Protein AF-A0A496XDC6-F1 (afdb_monomer)

Struct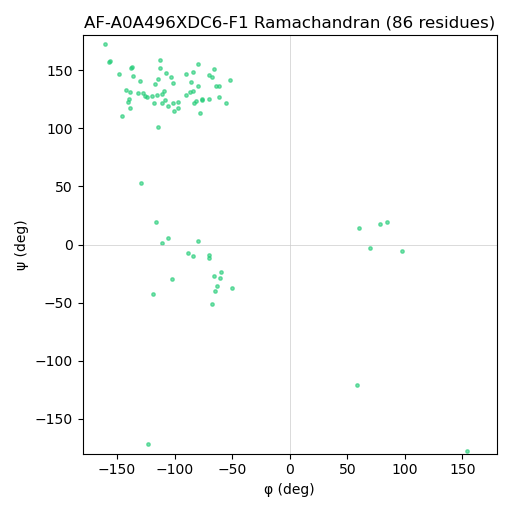ure (mmCIF, N/CA/C/O backbone):
data_AF-A0A496XDC6-F1
#
_entry.id   AF-A0A496XDC6-F1
#
loop_
_atom_site.group_PDB
_atom_site.id
_atom_site.type_symbol
_atom_site.label_atom_id
_atom_site.label_alt_id
_atom_site.label_comp_id
_atom_site.label_asym_id
_atom_site.label_entity_id
_atom_site.label_seq_id
_atom_site.pdbx_PDB_ins_code
_atom_site.Cartn_x
_atom_site.Cartn_y
_atom_site.Cartn_z
_atom_site.occupancy
_atom_site.B_iso_or_equiv
_atom_site.auth_seq_id
_atom_site.auth_comp_id
_atom_site.auth_asym_id
_atom_site.auth_atom_id
_atom_site.pdbx_PDB_model_num
ATOM 1 N N . MET A 1 1 ? 8.288 -4.892 4.532 1.00 60.88 1 MET A N 1
ATOM 2 C CA . MET A 1 1 ? 6.835 -4.769 4.716 1.00 60.88 1 MET A CA 1
ATOM 3 C C . MET A 1 1 ? 6.536 -3.880 5.899 1.00 60.88 1 MET A C 1
ATOM 5 O O . MET A 1 1 ? 6.700 -4.316 7.034 1.00 60.88 1 MET A O 1
ATOM 9 N N . THR A 1 2 ? 6.180 -2.633 5.622 1.00 75.62 2 THR A N 1
ATOM 10 C CA . THR A 1 2 ? 6.083 -1.527 6.585 1.00 75.62 2 THR A CA 1
ATOM 11 C C . THR A 1 2 ? 4.648 -1.062 6.834 1.00 75.62 2 THR A C 1
ATOM 13 O O . THR A 1 2 ? 4.450 -0.178 7.664 1.00 75.62 2 THR A O 1
ATOM 16 N N . LEU A 1 3 ? 3.639 -1.684 6.199 1.00 78.06 3 LEU A N 1
ATOM 17 C CA . LEU A 1 3 ? 2.228 -1.375 6.459 1.00 78.06 3 LEU A CA 1
ATOM 18 C C . LEU A 1 3 ? 1.905 -1.531 7.963 1.00 78.06 3 LEU A C 1
ATOM 20 O O . LEU A 1 3 ? 2.064 -2.632 8.506 1.00 78.06 3 LEU A O 1
ATOM 24 N N . PRO A 1 4 ? 1.414 -0.476 8.641 1.00 81.62 4 PRO A N 1
ATOM 25 C CA . PRO A 1 4 ? 1.031 -0.557 10.045 1.00 81.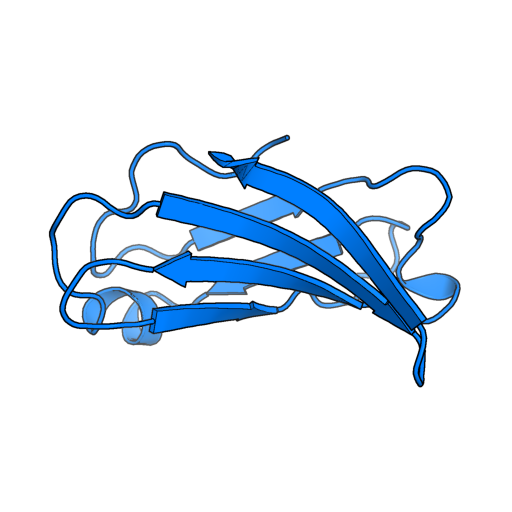62 4 PRO A CA 1
ATOM 26 C C . PRO A 1 4 ? -0.100 -1.566 10.268 1.00 81.62 4 PRO A C 1
ATOM 28 O O . PRO A 1 4 ? -1.102 -1.569 9.555 1.00 81.62 4 PRO A O 1
ATOM 31 N N . SER A 1 5 ? 0.009 -2.389 11.314 1.00 84.94 5 SER A N 1
ATOM 32 C CA . SER A 1 5 ? -1.036 -3.356 11.692 1.00 84.94 5 SER A CA 1
ATOM 33 C C . SER A 1 5 ? -2.299 -2.706 12.267 1.00 84.94 5 SER A C 1
ATOM 35 O O . SER A 1 5 ? -3.321 -3.371 12.440 1.00 84.94 5 SER A O 1
ATOM 37 N N . LYS A 1 6 ? -2.237 -1.407 12.575 1.00 87.56 6 LYS A N 1
ATOM 38 C CA . LYS A 1 6 ? -3.351 -0.608 13.071 1.00 87.56 6 LYS A CA 1
ATOM 39 C C . LYS A 1 6 ? -3.278 0.787 12.468 1.00 87.56 6 LYS A C 1
ATOM 41 O O . LYS A 1 6 ? -2.227 1.418 12.503 1.00 87.56 6 LYS A O 1
ATOM 46 N N . ILE A 1 7 ? -4.414 1.257 11.967 1.00 89.94 7 ILE A N 1
ATOM 47 C CA . ILE A 1 7 ? -4.585 2.602 11.425 1.00 89.94 7 ILE A CA 1
ATOM 48 C C . ILE A 1 7 ? -5.760 3.228 12.170 1.00 89.94 7 ILE A C 1
ATOM 50 O O . ILE A 1 7 ? -6.820 2.609 12.292 1.00 89.94 7 ILE A O 1
ATOM 54 N N . THR A 1 8 ? -5.556 4.41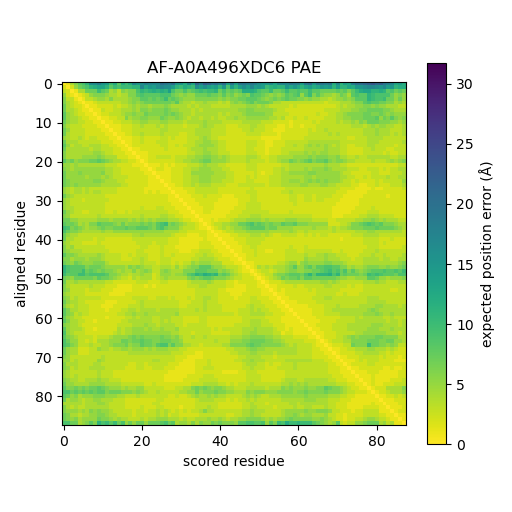9 12.722 1.00 91.94 8 THR A N 1
ATOM 55 C CA . THR A 1 8 ? -6.617 5.174 13.392 1.00 91.94 8 THR A CA 1
ATOM 56 C C . THR A 1 8 ? -7.297 6.064 12.361 1.00 91.94 8 THR A C 1
ATOM 58 O O . THR A 1 8 ? -6.630 6.800 11.635 1.00 91.94 8 THR A O 1
ATOM 61 N N . ALA A 1 9 ? -8.625 6.003 12.285 1.00 89.94 9 ALA A N 1
ATOM 62 C CA . ALA A 1 9 ? -9.378 6.902 11.421 1.00 89.94 9 ALA A CA 1
ATOM 63 C C . ALA A 1 9 ? -9.146 8.358 11.854 1.00 89.94 9 ALA A C 1
ATOM 65 O O . ALA A 1 9 ? -9.337 8.688 13.026 1.00 89.94 9 ALA A O 1
ATOM 66 N N . GLY A 1 10 ? -8.744 9.212 10.912 1.00 90.75 10 GLY A N 1
ATOM 67 C CA . GLY A 1 10 ? -8.422 10.616 11.167 1.00 90.75 10 GLY A CA 1
ATOM 68 C C . GLY A 1 10 ? -6.933 10.905 11.357 1.00 90.75 10 GLY A C 1
ATOM 69 O O . GLY A 1 10 ? -6.571 12.076 11.413 1.00 90.75 10 GLY A O 1
ATOM 70 N N . ASP A 1 11 ? -6.072 9.884 11.397 1.00 92.56 11 ASP A N 1
ATOM 71 C CA . ASP A 1 11 ? -4.618 10.073 11.397 1.00 92.56 11 ASP A CA 1
ATOM 72 C C . ASP A 1 11 ? -4.070 10.084 9.966 1.00 92.56 11 ASP A C 1
ATOM 74 O O . ASP A 1 11 ? -4.559 9.370 9.087 1.00 92.56 11 ASP A O 1
ATOM 78 N N . THR A 1 12 ? -3.016 10.863 9.729 1.00 93.19 12 THR A N 1
ATOM 79 C CA . THR A 1 12 ? -2.247 10.770 8.483 1.00 93.19 12 THR A CA 1
ATOM 80 C C . THR A 1 12 ? -1.477 9.452 8.466 1.00 93.19 12 THR A C 1
ATOM 82 O O . THR A 1 12 ? -0.702 9.165 9.381 1.00 93.19 12 THR A O 1
ATOM 85 N N . LEU A 1 13 ? -1.661 8.661 7.412 1.00 93.00 13 LEU A N 1
ATOM 86 C CA . LEU A 1 13 ? -0.883 7.451 7.167 1.00 93.00 13 LEU A CA 1
ATOM 87 C C . LEU A 1 13 ? 0.238 7.805 6.196 1.00 93.00 13 LEU A C 1
ATOM 89 O O . LEU A 1 13 ? -0.044 8.181 5.066 1.00 93.00 13 LEU A O 1
ATOM 93 N N . SER A 1 14 ? 1.492 7.674 6.622 1.00 92.88 14 SER A N 1
ATOM 94 C CA . SER A 1 14 ? 2.650 7.915 5.761 1.00 92.88 14 SER A CA 1
ATOM 95 C C . SER A 1 14 ? 3.736 6.886 6.047 1.00 92.88 14 SER A C 1
ATOM 97 O O . SER A 1 14 ? 4.151 6.721 7.197 1.00 92.88 14 SER A O 1
ATOM 99 N N . PHE A 1 15 ? 4.152 6.149 5.022 1.00 92.00 15 PHE A N 1
ATOM 100 C CA . PHE A 1 15 ? 5.277 5.221 5.095 1.00 92.00 15 PHE A CA 1
ATOM 101 C C . PHE A 1 15 ? 5.865 4.977 3.708 1.00 92.00 15 PHE A C 1
ATOM 103 O O . PHE A 1 15 ? 5.191 5.136 2.693 1.00 92.00 15 PHE A O 1
ATOM 110 N N . THR A 1 16 ? 7.120 4.546 3.672 1.00 92.50 16 THR A N 1
ATOM 111 C CA . THR A 1 16 ? 7.776 4.101 2.444 1.00 92.50 16 THR A CA 1
ATOM 112 C C . THR A 1 16 ? 7.948 2.586 2.444 1.00 92.50 16 THR A C 1
ATOM 114 O O . THR A 1 16 ? 8.123 1.950 3.492 1.00 92.50 16 THR A O 1
ATOM 117 N N . GLU A 1 17 ? 7.876 1.984 1.261 1.00 92.25 17 GLU A N 1
ATOM 118 C CA . GLU A 1 17 ? 8.131 0.562 1.048 1.00 92.25 17 GLU A CA 1
ATOM 119 C C . GLU A 1 17 ? 9.080 0.390 -0.139 1.00 92.25 17 GLU A C 1
ATOM 121 O O . GLU A 1 17 ? 8.857 0.922 -1.225 1.00 92.25 17 GLU A O 1
ATOM 126 N N . ILE A 1 18 ? 10.135 -0.394 0.063 1.00 92.25 18 ILE A N 1
ATOM 127 C CA . ILE A 1 18 ? 11.036 -0.803 -1.012 1.00 92.25 18 ILE A CA 1
ATOM 128 C C . ILE A 1 18 ? 10.597 -2.189 -1.468 1.00 92.25 18 ILE A C 1
ATOM 130 O O . ILE A 1 18 ? 10.567 -3.130 -0.671 1.00 92.25 18 ILE A O 1
ATOM 134 N N . VAL A 1 19 ? 10.284 -2.316 -2.753 1.00 91.38 19 VAL A N 1
ATOM 135 C CA . VAL A 1 19 ? 9.963 -3.594 -3.383 1.00 91.38 19 VAL A CA 1
ATOM 136 C C . VAL A 1 19 ? 11.067 -3.899 -4.398 1.00 91.38 19 VAL A C 1
ATOM 138 O O . VAL A 1 19 ? 11.059 -3.316 -5.480 1.00 91.38 19 VAL A O 1
ATOM 141 N N . PRO A 1 20 ? 12.028 -4.786 -4.065 1.00 89.94 20 PRO A N 1
ATOM 142 C CA . PRO A 1 20 ? 13.093 -5.157 -4.992 1.00 89.94 20 PRO A CA 1
ATOM 143 C C . PRO A 1 20 ? 12.528 -5.592 -6.348 1.00 89.94 20 PRO A C 1
ATOM 145 O O . PRO A 1 20 ? 11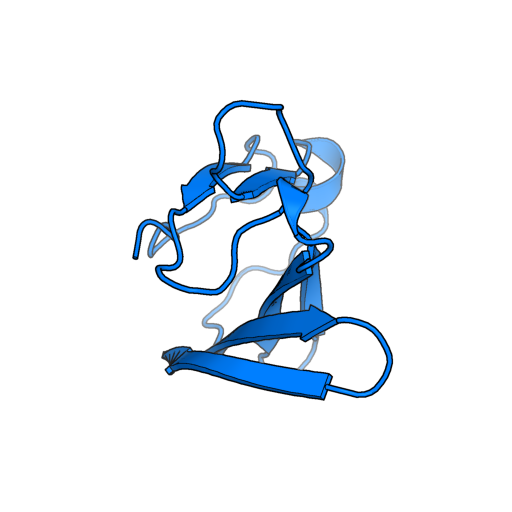.495 -6.257 -6.390 1.00 89.94 20 PRO A O 1
ATOM 148 N N . ASP A 1 21 ? 13.208 -5.210 -7.429 1.00 89.81 21 ASP A N 1
ATOM 149 C CA . ASP A 1 21 ? 12.841 -5.467 -8.834 1.00 89.81 21 ASP A CA 1
ATOM 150 C C . ASP A 1 21 ? 11.605 -4.711 -9.365 1.00 89.81 21 ASP A C 1
ATOM 152 O O . ASP A 1 21 ? 11.292 -4.799 -10.556 1.00 89.81 21 ASP A O 1
ATOM 156 N N . TYR A 1 22 ? 10.919 -3.933 -8.523 1.00 92.81 22 TYR A N 1
ATOM 157 C CA . TYR A 1 22 ? 9.696 -3.215 -8.885 1.00 92.81 22 TYR A CA 1
ATOM 158 C C . TYR A 1 22 ? 9.768 -1.737 -8.500 1.00 92.81 22 TYR A C 1
ATOM 160 O O . TYR A 1 22 ? 8.882 -1.231 -7.825 1.00 92.81 22 TYR A O 1
ATOM 168 N N . ASN A 1 23 ? 10.815 -1.035 -8.932 1.00 92.62 23 ASN A N 1
ATOM 169 C CA . ASN A 1 23 ? 11.029 0.356 -8.537 1.00 92.62 23 ASN A CA 1
ATOM 170 C C . ASN A 1 23 ? 10.005 1.317 -9.175 1.00 92.62 23 ASN A C 1
ATOM 172 O O . ASN A 1 23 ? 9.626 1.138 -10.340 1.00 92.62 23 ASN A O 1
ATOM 176 N N . PRO A 1 24 ? 9.606 2.388 -8.466 1.00 93.31 24 PRO A N 1
ATOM 177 C CA . PRO A 1 24 ? 8.702 3.399 -9.010 1.00 93.31 24 PRO A CA 1
ATOM 178 C C . PRO A 1 24 ? 9.288 4.147 -10.213 1.00 93.31 24 PRO A C 1
ATOM 180 O O . PRO A 1 24 ? 8.566 4.385 -11.181 1.00 93.31 24 PRO A O 1
ATOM 183 N N . GLU A 1 25 ? 10.600 4.396 -10.216 1.00 91.12 25 GLU A N 1
ATOM 184 C CA . GLU A 1 25 ? 11.331 5.020 -11.332 1.00 91.12 25 GLU A CA 1
ATOM 185 C C . GLU A 1 25 ? 11.246 4.203 -12.633 1.00 91.12 25 GLU A C 1
ATOM 187 O O . GLU A 1 25 ? 11.236 4.755 -13.734 1.00 91.12 25 GLU A O 1
ATOM 192 N N . ASP A 1 26 ? 11.105 2.878 -12.521 1.00 91.06 26 ASP A N 1
ATOM 193 C CA . ASP A 1 26 ? 10.889 1.987 -13.662 1.00 91.06 26 ASP A CA 1
ATOM 194 C C . ASP A 1 26 ? 9.422 1.991 -14.135 1.00 91.06 26 ASP A C 1
ATOM 196 O O . ASP A 1 26 ? 9.058 1.246 -15.051 1.00 91.06 26 ASP A O 1
ATOM 200 N N . GLY A 1 27 ? 8.552 2.801 -13.531 1.00 91.56 27 GLY A N 1
ATOM 201 C CA . GLY A 1 27 ? 7.127 2.907 -13.844 1.00 91.56 27 GLY A CA 1
ATOM 202 C C . GLY A 1 27 ? 6.251 1.865 -13.148 1.00 91.56 27 GLY A C 1
ATOM 203 O O . GLY A 1 27 ? 5.142 1.597 -13.619 1.00 91.56 27 GLY A O 1
ATOM 204 N N . TRP A 1 28 ? 6.733 1.244 -12.069 1.00 94.94 28 TRP A N 1
ATOM 205 C CA . TRP A 1 28 ? 5.909 0.377 -11.229 1.00 94.94 28 TRP A CA 1
ATOM 206 C C . TRP A 1 28 ? 5.127 1.197 -10.203 1.00 94.94 28 TRP A C 1
ATOM 208 O O . TRP A 1 28 ? 5.677 2.031 -9.498 1.00 94.94 28 TRP A O 1
ATOM 218 N N . ALA A 1 29 ? 3.832 0.933 -10.077 1.00 93.81 29 ALA A N 1
ATOM 219 C CA . ALA A 1 29 ? 3.003 1.501 -9.019 1.00 93.81 29 ALA A CA 1
ATOM 220 C C . ALA A 1 29 ? 2.642 0.407 -8.016 1.00 93.81 29 ALA A C 1
ATOM 222 O O . ALA A 1 29 ? 2.080 -0.615 -8.412 1.00 93.81 29 ALA A O 1
ATOM 223 N N . LEU A 1 30 ? 2.946 0.613 -6.736 1.00 94.69 30 LEU A N 1
ATOM 224 C CA . LEU A 1 30 ? 2.519 -0.259 -5.648 1.00 94.69 30 LEU A CA 1
ATOM 225 C C . LEU A 1 30 ? 1.125 0.162 -5.177 1.00 94.69 30 LEU A C 1
ATOM 227 O O . LEU A 1 30 ? 0.810 1.343 -5.048 1.00 94.69 30 LEU A O 1
ATOM 231 N N . SER A 1 31 ? 0.273 -0.811 -4.889 1.00 95.31 31 SER A N 1
ATOM 232 C CA . SER A 1 31 ? -1.041 -0.573 -4.307 1.00 95.31 31 SER A CA 1
ATOM 233 C C . SER A 1 31 ? -1.325 -1.557 -3.186 1.00 95.31 31 SER A C 1
ATOM 235 O O . SER A 1 31 ? -0.965 -2.731 -3.276 1.00 95.31 31 SER A O 1
ATOM 237 N N . TYR A 1 32 ? -2.036 -1.096 -2.162 1.00 94.50 32 TYR A N 1
ATOM 238 C CA . TYR A 1 32 ? -2.581 -1.917 -1.087 1.00 94.50 32 TYR A CA 1
ATOM 239 C C . TYR A 1 32 ? -4.100 -1.942 -1.207 1.00 94.50 32 TYR A C 1
ATOM 241 O O . TYR A 1 32 ? -4.751 -0.904 -1.171 1.00 94.50 32 TYR A O 1
ATOM 249 N N . ALA A 1 33 ? -4.679 -3.131 -1.337 1.00 94.88 33 ALA A N 1
ATOM 250 C CA . ALA A 1 33 ? -6.116 -3.338 -1.230 1.00 94.88 33 ALA A CA 1
ATOM 251 C C . ALA A 1 33 ? -6.436 -3.891 0.158 1.00 94.88 33 ALA A C 1
ATOM 253 O O . ALA A 1 33 ? -6.032 -5.009 0.469 1.00 94.88 33 ALA A O 1
ATOM 254 N N . LEU A 1 34 ? -7.166 -3.127 0.966 1.00 93.81 34 LEU A N 1
ATOM 255 C CA . LEU A 1 34 ? -7.710 -3.540 2.253 1.00 93.81 34 LEU A CA 1
ATOM 256 C C . LEU A 1 34 ? -9.187 -3.866 2.051 1.00 93.81 34 LEU A C 1
ATOM 258 O O . LEU A 1 34 ? -9.961 -3.026 1.600 1.00 93.81 34 LEU A O 1
ATOM 262 N N . VAL A 1 35 ? -9.589 -5.088 2.370 1.00 94.81 35 VAL A N 1
ATOM 263 C CA . VAL A 1 35 ? -10.937 -5.597 2.125 1.00 94.81 35 VAL A CA 1
ATOM 264 C C . VAL A 1 35 ? -11.506 -6.168 3.413 1.00 94.81 35 VAL A C 1
ATOM 266 O O . VAL A 1 35 ? -10.884 -6.997 4.083 1.00 94.81 35 VAL A O 1
ATOM 269 N N . ASN A 1 36 ? -12.722 -5.754 3.743 1.00 92.81 36 ASN A N 1
ATOM 270 C CA . ASN A 1 36 ? -13.558 -6.428 4.727 1.00 92.81 36 ASN A CA 1
ATOM 271 C C . ASN A 1 36 ? -14.898 -6.827 4.077 1.00 92.81 36 ASN A C 1
ATOM 273 O O . ASN A 1 36 ? -15.057 -6.752 2.861 1.00 92.81 36 ASN A O 1
ATOM 277 N N . SER A 1 37 ? -15.865 -7.301 4.863 1.00 91.3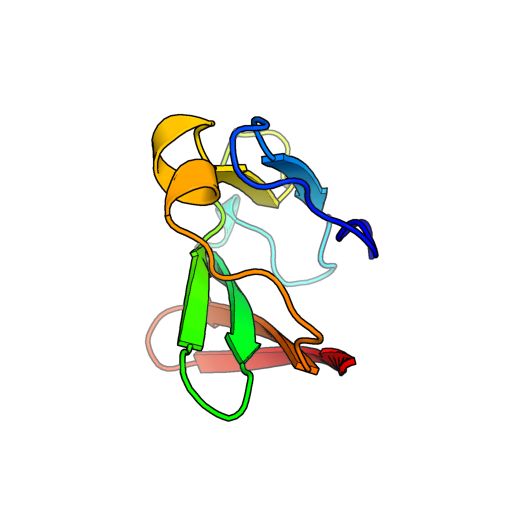1 37 SER A N 1
ATOM 278 C CA . SER A 1 37 ? -17.161 -7.750 4.331 1.00 91.31 37 SER A CA 1
ATOM 279 C C . SER A 1 37 ? -18.060 -6.627 3.794 1.00 91.31 37 SER A C 1
ATOM 281 O O . SER A 1 37 ? -19.113 -6.927 3.240 1.00 91.31 37 SER A O 1
ATOM 283 N N . VAL A 1 38 ? -17.701 -5.359 4.006 1.00 92.50 38 VAL A N 1
ATOM 284 C CA . VAL A 1 38 ? -18.542 -4.183 3.728 1.00 92.50 38 VAL A CA 1
ATOM 285 C C . VAL A 1 38 ? -17.896 -3.261 2.699 1.00 92.50 38 VAL A C 1
ATOM 287 O O . VAL A 1 38 ? -18.581 -2.757 1.815 1.00 92.50 38 VAL A O 1
ATOM 290 N N . VAL A 1 39 ? -16.588 -3.027 2.812 1.00 93.38 39 VAL A N 1
ATOM 291 C CA . VAL A 1 39 ? -15.856 -2.042 2.014 1.00 93.38 39 VAL A CA 1
ATOM 292 C C . VAL A 1 39 ? -14.511 -2.583 1.540 1.00 93.38 39 VAL A C 1
ATOM 294 O O . VAL A 1 39 ? -13.865 -3.408 2.194 1.00 93.38 39 VAL A O 1
ATOM 297 N N . GLN A 1 40 ? -14.082 -2.055 0.398 1.00 93.94 40 GLN A N 1
ATOM 298 C CA . GLN A 1 40 ? -12.729 -2.175 -0.117 1.00 93.94 40 GLN A CA 1
ATOM 299 C C . GLN A 1 40 ? -12.100 -0.783 -0.154 1.00 93.94 40 GLN A C 1
ATOM 301 O O . GLN A 1 40 ? -12.671 0.145 -0.721 1.00 93.94 40 GLN A O 1
ATOM 306 N N . ILE A 1 41 ? -10.913 -0.664 0.425 1.00 94.12 41 ILE A N 1
ATOM 307 C CA . ILE A 1 41 ? -10.076 0.532 0.397 1.00 94.12 41 ILE A CA 1
ATOM 308 C C . ILE A 1 41 ? -8.860 0.196 -0.462 1.00 94.12 41 ILE A C 1
ATOM 310 O O . ILE A 1 41 ? -8.232 -0.845 -0.267 1.00 94.12 41 ILE A O 1
ATOM 314 N N . VAL A 1 42 ? -8.545 1.050 -1.433 1.00 95.12 42 VAL A N 1
ATOM 315 C CA . VAL A 1 42 ? -7.344 0.913 -2.262 1.00 95.12 42 VAL A CA 1
ATOM 316 C C . VAL A 1 42 ? -6.467 2.130 -2.034 1.00 95.12 42 VAL A C 1
ATOM 318 O O . VAL A 1 42 ? -6.908 3.250 -2.257 1.00 95.12 42 VAL A O 1
ATOM 321 N N . ILE A 1 43 ? -5.239 1.879 -1.601 1.00 94.69 43 ILE A N 1
ATOM 322 C CA . ILE A 1 43 ? -4.202 2.878 -1.355 1.00 94.69 43 ILE A CA 1
ATOM 323 C C . ILE A 1 43 ? -3.156 2.703 -2.447 1.00 94.69 43 ILE A C 1
ATOM 325 O O . ILE A 1 43 ? -2.741 1.572 -2.712 1.00 94.69 43 ILE A O 1
ATOM 329 N N . SER A 1 44 ? -2.738 3.790 -3.085 1.00 94.00 44 SER A N 1
ATOM 330 C CA . SER A 1 44 ? -1.728 3.756 -4.149 1.00 94.00 44 SER A CA 1
ATOM 331 C C . SER A 1 44 ? -0.473 4.490 -3.710 1.00 94.00 44 SER A C 1
ATOM 333 O O . SER A 1 44 ? -0.557 5.514 -3.040 1.00 94.00 44 SER A O 1
ATOM 335 N N . SER A 1 45 ? 0.686 3.970 -4.095 1.00 94.38 45 SER A N 1
ATOM 336 C CA . SER A 1 45 ? 1.954 4.648 -3.875 1.00 94.38 45 SER A CA 1
ATOM 337 C C . SER A 1 45 ? 2.202 5.732 -4.914 1.00 94.38 45 SER A C 1
ATOM 339 O O . SER A 1 45 ? 1.782 5.597 -6.066 1.00 94.38 45 SER A O 1
ATOM 341 N N . THR A 1 46 ? 3.018 6.707 -4.555 1.00 91.69 46 THR A N 1
ATOM 342 C CA . THR A 1 46 ? 3.644 7.662 -5.464 1.00 91.69 46 THR A CA 1
ATOM 343 C C . THR A 1 46 ? 5.155 7.445 -5.518 1.00 91.69 46 THR A C 1
ATOM 345 O O . THR A 1 46 ? 5.748 6.830 -4.630 1.00 91.69 46 THR A O 1
ATOM 348 N N . ASP A 1 47 ? 5.767 7.924 -6.600 1.00 91.38 47 ASP A N 1
ATOM 349 C CA . ASP A 1 47 ? 7.217 8.061 -6.699 1.00 91.38 47 ASP A CA 1
ATOM 350 C C . ASP A 1 47 ? 7.639 9.359 -5.996 1.00 91.38 47 ASP A C 1
ATOM 352 O O . ASP A 1 47 ? 7.136 10.437 -6.328 1.00 91.38 47 ASP A O 1
ATOM 356 N N . ASN A 1 48 ? 8.529 9.260 -5.013 1.00 87.75 48 ASN A N 1
ATOM 357 C CA . ASN A 1 48 ? 9.113 10.395 -4.295 1.00 87.75 48 ASN A CA 1
ATOM 358 C C . ASN A 1 48 ? 10.580 10.660 -4.700 1.00 87.75 48 ASN A C 1
ATOM 360 O O . ASN A 1 48 ? 11.215 11.539 -4.113 1.00 87.75 48 ASN A O 1
ATOM 364 N N . GLY A 1 49 ? 11.107 9.941 -5.699 1.00 85.62 49 GLY A N 1
ATOM 365 C CA . GLY A 1 49 ? 12.449 10.136 -6.249 1.00 85.62 49 GLY A CA 1
ATOM 366 C C . GLY A 1 49 ? 13.589 9.541 -5.418 1.00 85.62 49 GLY A C 1
ATOM 367 O O . GLY A 1 49 ? 14.736 9.946 -5.610 1.00 85.62 49 GLY A O 1
ATOM 368 N N . ASP A 1 50 ? 13.302 8.621 -4.490 1.00 87.81 50 ASP A N 1
ATOM 369 C CA . ASP A 1 50 ? 14.312 7.901 -3.693 1.00 87.81 50 ASP A CA 1
ATOM 370 C C . ASP A 1 50 ? 14.333 6.382 -3.959 1.00 87.81 50 ASP A C 1
ATOM 372 O O . ASP A 1 50 ? 14.838 5.597 -3.151 1.00 87.81 50 ASP A O 1
ATOM 376 N N . SER A 1 51 ? 13.776 5.970 -5.103 1.00 87.88 51 SER A N 1
ATOM 377 C CA . SER A 1 51 ? 13.573 4.574 -5.496 1.00 87.88 51 SER A CA 1
ATOM 378 C C . SER A 1 51 ? 12.677 3.755 -4.545 1.00 87.88 51 SER A C 1
ATOM 380 O O . SER A 1 51 ? 12.641 2.526 -4.655 1.00 87.88 51 SER A O 1
ATOM 382 N N . SER A 1 52 ? 11.927 4.390 -3.636 1.00 91.94 52 SER A N 1
ATOM 383 C CA . SER A 1 52 ? 10.933 3.736 -2.780 1.00 91.94 52 SER A CA 1
ATOM 384 C C . SER A 1 52 ? 9.506 4.167 -3.109 1.00 91.94 52 SER A C 1
ATOM 386 O O . SER A 1 52 ? 9.235 5.257 -3.605 1.00 91.94 52 SER A O 1
ATOM 388 N N . HIS A 1 53 ? 8.554 3.279 -2.837 1.00 92.56 53 HIS A N 1
ATOM 389 C CA . HIS A 1 53 ? 7.142 3.604 -2.953 1.00 92.56 53 HIS A CA 1
ATOM 390 C C . HIS A 1 53 ? 6.716 4.416 -1.739 1.00 92.56 53 HIS A C 1
ATOM 392 O O . HIS A 1 53 ? 6.666 3.874 -0.632 1.00 92.56 53 HIS A O 1
ATOM 398 N N . LEU A 1 54 ? 6.360 5.681 -1.945 1.00 93.75 54 LEU A N 1
ATOM 399 C CA . LEU A 1 54 ? 5.764 6.508 -0.906 1.00 93.75 54 LEU A CA 1
ATOM 400 C C . LEU A 1 54 ? 4.264 6.241 -0.837 1.00 93.75 54 LEU A C 1
ATOM 402 O O . LEU A 1 54 ? 3.545 6.417 -1.815 1.00 93.75 54 LEU A O 1
ATOM 406 N N . ILE A 1 55 ? 3.781 5.822 0.325 1.00 94.56 55 ILE A N 1
ATOM 407 C CA . ILE A 1 55 ? 2.359 5.707 0.619 1.00 94.56 55 ILE A CA 1
ATOM 408 C C . ILE A 1 55 ? 2.011 6.867 1.534 1.00 94.56 55 ILE A C 1
ATOM 410 O O . ILE A 1 55 ? 2.541 6.950 2.640 1.00 94.56 55 ILE A O 1
ATOM 414 N N . GLU A 1 56 ? 1.102 7.731 1.090 1.00 94.06 56 GLU A N 1
ATOM 415 C CA . GLU A 1 56 ? 0.613 8.848 1.889 1.00 94.06 56 GLU A CA 1
ATOM 416 C C . GLU A 1 56 ? -0.900 9.008 1.723 1.00 94.06 56 GLU A C 1
ATOM 418 O O . GLU A 1 56 ? -1.400 9.283 0.635 1.00 94.06 56 GLU A O 1
ATOM 423 N N . GLU A 1 57 ? -1.633 8.847 2.821 1.00 94.56 57 GLU A N 1
ATOM 424 C CA . GLU A 1 57 ? -3.069 9.098 2.896 1.00 94.56 57 GLU A CA 1
ATOM 425 C C . GLU A 1 57 ? -3.338 10.183 3.934 1.00 94.56 57 GLU A C 1
ATOM 427 O O . GLU A 1 57 ? -2.905 10.108 5.090 1.00 94.56 57 GLU A O 1
ATOM 432 N N . SER A 1 58 ? -4.081 11.207 3.517 1.00 93.62 58 SER A N 1
ATOM 433 C CA . SER A 1 58 ? -4.420 12.332 4.384 1.00 93.62 58 SER A CA 1
ATOM 434 C C . SER A 1 58 ? -5.328 11.913 5.544 1.00 93.62 58 SER A C 1
ATOM 436 O O . SER A 1 58 ? -6.190 11.045 5.391 1.00 93.62 58 SER A O 1
ATOM 438 N N . ALA A 1 59 ? -5.223 12.626 6.667 1.00 92.56 59 ALA A N 1
ATOM 439 C CA . ALA A 1 59 ? -6.151 12.518 7.793 1.00 92.56 59 ALA A CA 1
ATOM 440 C C . ALA A 1 59 ? -7.633 12.620 7.373 1.00 92.56 59 ALA A C 1
ATOM 442 O O . ALA A 1 59 ? -8.488 11.906 7.896 1.00 92.56 59 ALA A O 1
ATOM 443 N N . SER A 1 60 ? -7.956 13.470 6.389 1.00 92.75 60 SER A N 1
ATOM 44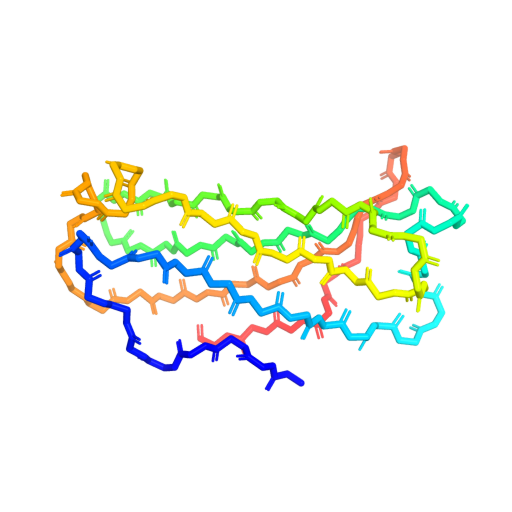4 C CA . SER A 1 60 ? -9.318 13.559 5.851 1.00 92.75 60 SER A CA 1
ATOM 445 C C . SER A 1 60 ? -9.750 12.278 5.143 1.00 92.75 60 SER A C 1
ATOM 447 O O . SER A 1 60 ? -10.883 11.846 5.337 1.00 92.75 60 SER A O 1
ATOM 449 N N . THR A 1 61 ? -8.865 11.630 4.382 1.00 93.25 61 THR A N 1
ATOM 450 C CA . THR A 1 61 ? -9.180 10.360 3.715 1.00 93.25 61 THR A CA 1
ATOM 451 C C . THR A 1 61 ? -9.373 9.247 4.739 1.00 93.25 61 THR A C 1
ATOM 453 O O . THR A 1 61 ? -10.411 8.584 4.736 1.00 93.25 61 THR A O 1
ATOM 456 N N . THR A 1 62 ? -8.425 9.076 5.663 1.00 93.38 62 THR A N 1
ATOM 457 C CA . THR A 1 62 ? -8.473 8.003 6.669 1.00 93.38 62 THR A CA 1
ATOM 458 C C . THR A 1 62 ? -9.631 8.172 7.649 1.00 93.38 62 THR A C 1
ATOM 460 O O . THR A 1 62 ? -10.152 7.179 8.151 1.00 93.38 62 THR A O 1
ATOM 463 N N . SER A 1 63 ? -10.100 9.402 7.895 1.00 92.81 63 SER A N 1
ATOM 464 C CA . SER A 1 63 ? -11.288 9.658 8.727 1.00 92.81 63 SER A CA 1
ATOM 465 C C . SER A 1 63 ? -12.565 9.004 8.188 1.00 92.81 63 SER A C 1
ATOM 467 O O . SER A 1 63 ? -13.483 8.723 8.956 1.00 92.81 63 SER A O 1
ATOM 469 N N . THR A 1 64 ? -12.616 8.724 6.881 1.00 92.62 64 THR A N 1
ATOM 470 C CA . THR A 1 64 ? -13.757 8.055 6.237 1.00 92.62 64 THR A CA 1
ATOM 471 C C . THR A 1 64 ? -13.696 6.532 6.339 1.00 92.62 64 THR A C 1
ATOM 473 O O . THR A 1 64 ? -14.662 5.849 5.994 1.00 92.62 64 THR A O 1
ATOM 476 N N . TRP A 1 65 ? -12.571 5.973 6.794 1.00 92.56 65 TRP A N 1
ATOM 477 C CA . TRP A 1 65 ? -12.376 4.532 6.836 1.00 92.56 65 TRP A CA 1
ATOM 478 C C . TRP A 1 65 ? -13.149 3.924 7.999 1.00 92.56 65 TRP A C 1
ATOM 480 O O . TRP A 1 65 ? -12.983 4.299 9.161 1.00 92.56 65 TRP A O 1
ATOM 490 N N . LEU A 1 66 ? -13.997 2.948 7.676 1.00 91.56 66 LEU A N 1
ATOM 491 C CA . LEU A 1 66 ? -14.746 2.212 8.684 1.00 91.56 66 LEU A CA 1
ATOM 492 C C . LEU A 1 66 ? -13.789 1.432 9.585 1.00 91.56 66 LEU A C 1
ATOM 494 O O . LEU A 1 66 ? -12.871 0.764 9.109 1.00 91.56 66 LEU A O 1
ATOM 498 N N . SER A 1 67 ? -14.046 1.472 10.891 1.00 89.69 67 SER A N 1
ATOM 499 C CA . SER A 1 67 ? -13.316 0.646 11.844 1.00 89.69 67 SER A CA 1
ATOM 500 C C . SER A 1 67 ? -13.653 -0.834 11.647 1.00 89.69 67 SER A C 1
ATOM 502 O O . SER A 1 67 ? -14.782 -1.209 11.326 1.00 89.69 67 SER A O 1
ATOM 504 N N . GLY A 1 68 ? -12.659 -1.698 11.839 1.00 91.19 68 GLY A N 1
ATOM 505 C CA . GLY A 1 68 ? -12.845 -3.139 11.738 1.00 91.19 68 GLY A CA 1
ATOM 506 C C . GLY A 1 68 ? -11.569 -3.878 11.373 1.00 91.19 68 GLY A C 1
ATOM 507 O O . GLY A 1 68 ? -10.500 -3.288 11.226 1.00 91.19 68 GLY A O 1
ATOM 508 N N . PHE A 1 69 ? -11.703 -5.193 11.224 1.00 91.75 69 PHE A N 1
ATOM 509 C CA . PHE A 1 69 ? -10.632 -6.041 10.720 1.00 91.75 69 PHE A CA 1
ATOM 510 C C . PHE A 1 69 ? -10.678 -6.081 9.198 1.00 91.75 69 PHE A C 1
ATOM 512 O O . PHE A 1 69 ? -11.724 -6.347 8.603 1.00 91.75 69 PHE A O 1
ATOM 519 N N . PHE A 1 70 ? -9.523 -5.855 8.586 1.00 93.06 70 PHE A N 1
ATOM 520 C CA . PHE A 1 70 ? -9.338 -5.919 7.147 1.00 93.06 70 PHE A CA 1
ATOM 521 C C . PHE A 1 70 ? -8.347 -7.025 6.821 1.00 93.06 70 PHE A C 1
ATOM 523 O O . PHE A 1 70 ? -7.325 -7.167 7.491 1.00 93.06 70 PHE A O 1
ATOM 530 N N . ARG A 1 71 ? -8.653 -7.789 5.775 1.00 93.94 71 ARG A N 1
ATOM 531 C CA . ARG A 1 71 ? -7.634 -8.543 5.045 1.00 93.94 71 ARG A CA 1
ATOM 532 C C . ARG A 1 71 ? -7.004 -7.610 4.041 1.00 93.94 71 ARG A C 1
ATOM 534 O O . ARG A 1 71 ? -7.686 -6.723 3.529 1.00 93.94 71 ARG A O 1
ATOM 541 N N . TRP A 1 72 ? -5.740 -7.803 3.733 1.00 93.31 72 TRP A N 1
ATOM 542 C CA . TRP A 1 72 ? -5.049 -6.903 2.836 1.00 93.31 72 TRP A CA 1
ATOM 543 C C . TRP A 1 72 ? -4.172 -7.644 1.836 1.00 93.31 72 TRP A C 1
ATOM 545 O O . TRP A 1 72 ? -3.699 -8.756 2.065 1.00 93.31 72 TRP A O 1
ATOM 555 N N . GLN A 1 73 ? -3.968 -7.015 0.686 1.00 94.62 73 GLN A N 1
ATOM 556 C CA . GLN A 1 73 ? -3.055 -7.484 -0.343 1.00 94.62 73 GLN A CA 1
ATOM 557 C C . GLN A 1 73 ? -2.295 -6.299 -0.918 1.00 94.62 73 GLN A C 1
ATOM 559 O O . GLN A 1 73 ? -2.918 -5.320 -1.324 1.00 94.62 73 GLN A O 1
ATOM 564 N N . SER A 1 74 ? -0.975 -6.415 -1.025 1.00 94.38 74 SER A N 1
ATOM 565 C CA . SER A 1 74 ? -0.157 -5.484 -1.792 1.00 94.38 74 SER A CA 1
ATOM 566 C C . SER A 1 74 ? 0.213 -6.071 -3.147 1.00 94.38 74 SER A C 1
ATOM 568 O O . SER A 1 74 ? 0.510 -7.263 -3.290 1.00 94.38 74 SER A O 1
ATOM 570 N N . TYR A 1 75 ? 0.162 -5.239 -4.176 1.00 95.56 75 TYR A N 1
ATOM 571 C CA . TYR A 1 75 ? 0.497 -5.630 -5.536 1.00 95.56 75 TYR A CA 1
ATOM 572 C C . TYR A 1 75 ? 1.094 -4.457 -6.298 1.00 95.56 75 TYR A C 1
ATOM 574 O O . TYR A 1 75 ? 0.704 -3.315 -6.083 1.00 95.56 75 TYR A O 1
ATOM 582 N N . VAL A 1 76 ? 2.017 -4.757 -7.203 1.00 96.00 76 VAL A N 1
ATOM 583 C CA . VAL A 1 76 ? 2.622 -3.784 -8.110 1.00 96.00 76 VAL A CA 1
ATOM 584 C C . VAL A 1 76 ? 2.024 -3.924 -9.501 1.00 96.00 76 VAL A C 1
ATOM 586 O O . VAL A 1 76 ? 1.713 -5.036 -9.944 1.00 96.00 76 VAL A O 1
ATOM 589 N N . THR A 1 77 ? 1.855 -2.803 -10.193 1.00 96.19 77 THR A N 1
ATOM 590 C CA . THR A 1 77 ? 1.347 -2.753 -11.566 1.00 96.19 77 THR A CA 1
ATOM 591 C C . THR A 1 77 ? 2.235 -1.913 -12.463 1.00 96.19 77 THR A C 1
ATOM 593 O O . THR A 1 77 ? 2.686 -0.847 -12.053 1.00 96.19 77 THR A O 1
ATOM 596 N N . LYS A 1 78 ? 2.428 -2.369 -13.702 1.00 94.94 78 LYS A N 1
ATOM 597 C CA . LYS A 1 78 ? 3.074 -1.616 -14.784 1.00 94.94 78 LYS A CA 1
ATOM 598 C C . LYS A 1 78 ? 2.410 -1.992 -16.105 1.00 94.94 78 LYS A C 1
ATOM 600 O O . LYS A 1 78 ? 2.531 -3.123 -16.577 1.00 94.94 78 LYS A O 1
ATOM 605 N N . GLY A 1 79 ? 1.663 -1.061 -16.699 1.00 92.56 79 GLY A N 1
ATOM 606 C CA . GLY A 1 79 ? 0.832 -1.352 -17.871 1.00 92.56 79 GLY A CA 1
ATOM 607 C C . GLY A 1 79 ? -0.190 -2.459 -17.578 1.00 92.56 79 GLY A C 1
ATOM 608 O O . GLY A 1 79 ? -1.004 -2.324 -1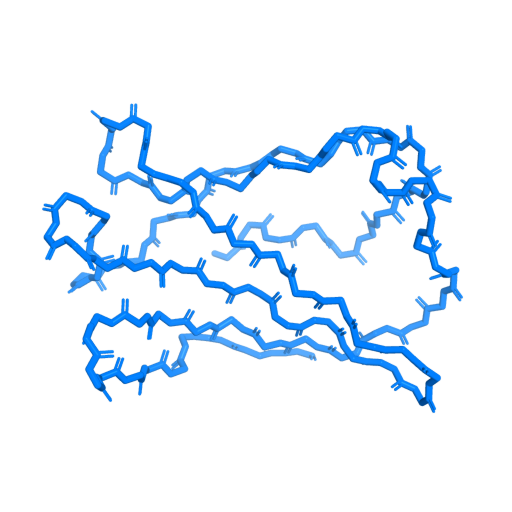6.670 1.00 92.56 79 GLY A O 1
ATOM 609 N N . ALA A 1 80 ? -0.139 -3.562 -18.331 1.00 92.56 80 ALA A N 1
ATOM 610 C CA . ALA A 1 80 ? -1.000 -4.731 -18.116 1.00 92.56 80 ALA A CA 1
ATOM 611 C C . ALA A 1 80 ? -0.425 -5.759 -17.118 1.00 92.56 80 ALA A C 1
ATOM 613 O O . ALA A 1 80 ? -1.110 -6.721 -16.768 1.00 92.56 80 ALA A O 1
ATOM 614 N N . ALA A 1 81 ? 0.825 -5.590 -16.673 1.00 94.31 81 ALA A N 1
ATOM 615 C CA . ALA A 1 81 ? 1.449 -6.493 -15.714 1.00 94.31 81 ALA A CA 1
ATOM 616 C C . ALA A 1 81 ? 0.977 -6.176 -14.291 1.00 94.31 81 ALA A C 1
ATOM 618 O O . ALA A 1 81 ? 0.927 -5.012 -13.889 1.00 94.31 81 ALA A O 1
ATOM 619 N N . ARG A 1 82 ? 0.667 -7.225 -13.521 1.00 95.31 82 ARG A N 1
ATOM 620 C CA . ARG A 1 82 ? 0.314 -7.138 -12.102 1.00 95.31 82 ARG A CA 1
ATOM 621 C C . ARG A 1 82 ? 0.961 -8.280 -11.332 1.00 95.31 82 ARG A C 1
ATOM 623 O O . ARG A 1 82 ? 0.715 -9.443 -11.647 1.00 95.31 82 ARG A O 1
ATOM 630 N N . HIS A 1 83 ? 1.710 -7.950 -10.286 1.00 95.19 83 HIS A N 1
ATOM 631 C CA . HIS A 1 83 ? 2.351 -8.929 -9.410 1.00 95.19 83 HIS A CA 1
ATOM 632 C C . HIS A 1 83 ? 1.932 -8.692 -7.965 1.00 95.19 83 HIS A C 1
ATOM 634 O O . HIS A 1 83 ? 2.046 -7.584 -7.449 1.00 95.19 83 HIS A O 1
ATOM 640 N N . THR A 1 84 ? 1.427 -9.730 -7.301 1.00 95.00 84 THR A N 1
ATOM 641 C CA . THR A 1 84 ? 1.163 -9.677 -5.860 1.00 95.00 84 THR A CA 1
ATOM 642 C C . THR A 1 84 ? 2.485 -9.796 -5.119 1.00 95.00 84 THR A C 1
ATOM 644 O O . THR A 1 84 ? 3.198 -10.778 -5.314 1.00 95.00 84 THR A O 1
ATOM 647 N N . VAL A 1 85 ? 2.787 -8.823 -4.261 1.00 93.44 85 VAL A N 1
ATOM 648 C CA . VAL A 1 85 ? 4.052 -8.779 -3.513 1.00 93.44 85 VAL A CA 1
ATOM 649 C C . VAL A 1 85 ? 3.864 -9.229 -2.068 1.00 93.44 85 VAL A C 1
ATOM 651 O O . VAL A 1 85 ? 4.756 -9.863 -1.512 1.00 93.44 85 VAL A O 1
ATOM 654 N N . ALA A 1 86 ? 2.680 -9.012 -1.482 1.00 91.56 86 ALA A N 1
ATOM 655 C CA . ALA A 1 86 ? 2.324 -9.593 -0.192 1.00 91.56 86 ALA 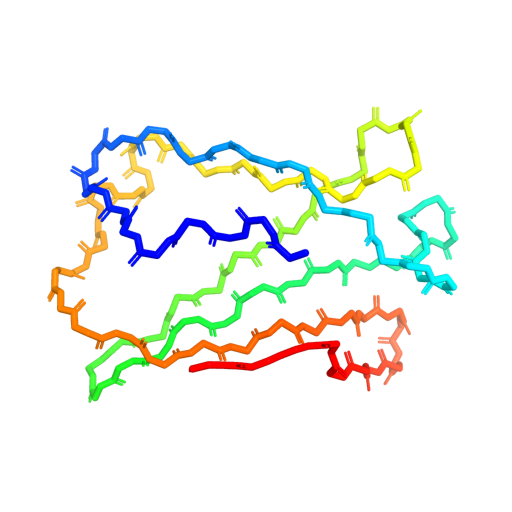A CA 1
ATOM 656 C C . ALA A 1 86 ? 0.815 -9.623 0.088 1.00 91.56 86 ALA A C 1
ATOM 658 O O . ALA A 1 86 ? 0.001 -9.094 -0.670 1.00 91.56 86 ALA A O 1
ATOM 659 N N . ARG A 1 87 ? 0.438 -10.280 1.190 1.00 92.00 87 ARG A N 1
ATOM 660 C CA . ARG A 1 87 ? -0.944 -10.417 1.673 1.00 92.00 87 ARG A CA 1
ATOM 661 C C . ARG A 1 87 ? -0.992 -10.710 3.175 1.00 92.00 87 ARG A C 1
ATOM 663 O O . ARG A 1 87 ? -0.032 -11.285 3.694 1.00 92.00 87 ARG A O 1
ATOM 670 N N . GLY A 1 88 ? -2.114 -10.395 3.824 1.00 86.25 88 GLY A N 1
ATOM 671 C CA . GLY A 1 88 ? -2.383 -10.671 5.242 1.00 86.25 88 GLY A CA 1
ATOM 672 C C . GLY A 1 88 ? -3.849 -10.565 5.638 1.00 86.25 88 GLY A C 1
ATOM 673 O O . GLY A 1 88 ? -4.683 -10.139 4.808 1.00 86.25 88 GLY A O 1
#

pLDDT: mean 91.7, std 4.76, range [60.88, 96.19]

Radius of gyration: 12.95 Å; Cα contacts (8 Å, |Δi|>4): 172; chains: 1; bou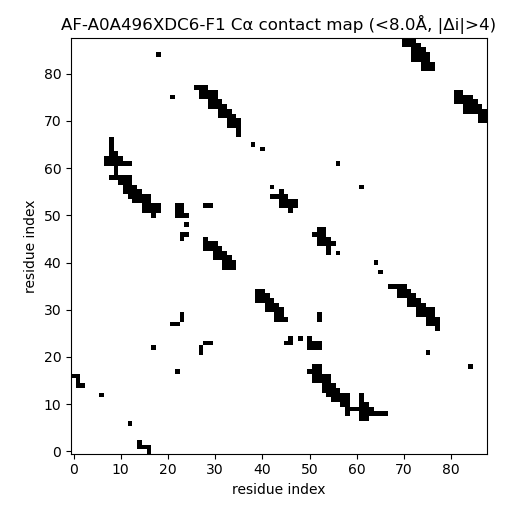nding box: 33×24×32 Å

Foldseek 3Di:
DPPDPDDDQLDKDKDWAADPPQFVVVVKKKWKWWDDPPDIDIWIFDDPPPRITITIDHSVRSNPDDDDDTKMWMWIDHPPDIDTPDTD

Sequence (88 aa):
MTLPSKITAGDTLSFTEIVPDYNPEDGWALSYALVNSVVQIVISSTDNGDSSHLIEESASTTSTWLSGFFRWQSYVTKGAARHTVARG

Secondary structure (DSSP, 8-state):
----S---TTSPEEEEE--TT--GGGT-EEEEEEE-SS-EEEEE-EE-SSSSEEEEE-HHHHTTSPPS--EEEEEEEETTEEEEEEE-

Mean predicted aligned error: 3.69 Å

Solvent-accessible surface area (backbone atoms only — not comparable to full-atom values): 5222 Å² total; per-residue (Å²): 139,67,80,71,96,71,80,61,61,48,44,66,47,74,51,65,44,77,52,88,100,51,35,30,86,80,56,30,38,46,32,39,40,37,36,46,102,87,52,75,47,77,47,61,38,44,72,75,84,76,63,30,34,34,35,71,45,51,27,75,61,32,48,70,51,80,88,79,79,61,39,36,38,32,32,37,35,44,91,92,48,74,46,80,77,48,70,89

Nearest PDB structures (foldseek):
  4n0r-assembly1_B  TM=5.934E-01  e=6.550E-03  Phocaeicola vulgatus ATCC 8482
  4v96-assembly1_AQ  TM=4.771E-01  e=2.397E-01  Lactococcus phage TP901-1
  4v96-assembly1_AK  TM=3.922E-01  e=1.617E-01  Lactococcus phage TP901-1
  7s64-assembly1_A  TM=5.298E-01  e=4.223E+00  Xenopus laevis
  8put-assembly1_E  TM=2.996E-01  e=5.918E+00  Saccharolobus islandicus